Protein AF-A0A3M2DAP9-F1 (afdb_monomer_lite)

Sequence (60 aa):
MLLVEFRAKTVRDAGCKIKRDPLPGNPAHALIYGNHANGGLSSAQAQKIARKSRILMFER

pLDDT: mean 82.24, std 12.77, range [42.75, 92.12]

Secondary structure (DSSP, 8-state):
-EEEE--HHHHHHTT-EEEE--BTTBTT-EEEE-SSTTSPPPHHHHHHHHTTPEEEE---

Foldseek 3Di:
DKDKDADPVLLVVLVWDKAQDQDVVRNRDIDIADDDPVRDHDPSSVVSRVVGIDIDDDDD

Structure (mmCIF, N/CA/C/O backbone):
data_AF-A0A3M2DAP9-F1
#
_entry.id   AF-A0A3M2DAP9-F1
#
loop_
_atom_site.group_PDB
_atom_site.id
_atom_site.type_symbol
_atom_site.label_atom_id
_atom_site.labe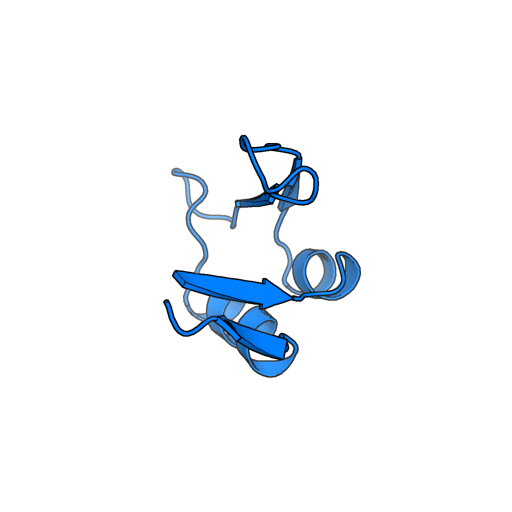l_alt_id
_atom_site.label_comp_id
_atom_site.label_asym_id
_atom_site.label_entity_id
_atom_site.label_seq_id
_atom_site.pdbx_PDB_ins_code
_atom_site.Cartn_x
_atom_site.Cartn_y
_atom_site.Cartn_z
_atom_site.occupancy
_atom_site.B_iso_or_equiv
_atom_site.auth_seq_id
_atom_site.auth_comp_id
_atom_site.auth_asym_id
_atom_site.auth_atom_id
_atom_site.pdbx_PDB_model_num
ATOM 1 N N . MET A 1 1 ? 17.894 -5.696 5.259 1.00 53.47 1 MET A N 1
ATOM 2 C CA . MET A 1 1 ? 16.847 -4.886 4.578 1.00 53.47 1 MET A CA 1
ATOM 3 C C . MET A 1 1 ? 15.505 -5.356 5.114 1.00 53.47 1 MET A C 1
ATOM 5 O O . MET A 1 1 ? 15.333 -6.563 5.220 1.00 53.47 1 MET A O 1
ATOM 9 N N . LEU A 1 2 ? 14.599 -4.456 5.509 1.00 61.72 2 LEU A N 1
ATOM 10 C CA . LEU A 1 2 ? 13.287 -4.858 6.029 1.00 61.72 2 LEU A CA 1
ATOM 11 C C . LEU A 1 2 ? 12.297 -4.945 4.866 1.00 61.72 2 LEU A C 1
ATOM 13 O O . LEU A 1 2 ? 11.977 -3.922 4.262 1.00 61.72 2 LEU A O 1
ATOM 17 N N . LEU A 1 3 ? 11.827 -6.148 4.549 1.00 67.75 3 LEU A N 1
ATOM 18 C CA . LEU A 1 3 ? 10.728 -6.339 3.609 1.00 67.75 3 LEU A CA 1
ATOM 19 C C . LEU A 1 3 ? 9.479 -6.705 4.406 1.00 67.75 3 LEU A C 1
ATOM 21 O O . LEU A 1 3 ? 9.519 -7.502 5.340 1.00 67.75 3 LEU A O 1
ATOM 25 N N . VAL A 1 4 ? 8.356 -6.091 4.058 1.00 71.81 4 VAL A N 1
ATOM 26 C CA . VAL A 1 4 ? 7.076 -6.381 4.700 1.00 71.81 4 VAL A CA 1
ATOM 27 C C . VAL A 1 4 ? 6.211 -7.099 3.685 1.00 71.81 4 VAL A C 1
ATOM 29 O O . VAL A 1 4 ? 5.886 -6.539 2.640 1.00 71.81 4 VAL A O 1
ATOM 32 N N . GLU A 1 5 ? 5.829 -8.332 3.998 1.00 76.50 5 GLU A N 1
ATOM 33 C CA . GLU A 1 5 ? 4.865 -9.070 3.199 1.00 76.50 5 GLU A CA 1
ATOM 34 C C . GLU A 1 5 ? 3.455 -8.754 3.698 1.00 76.50 5 GLU A C 1
ATOM 36 O O . GLU A 1 5 ? 3.118 -8.902 4.879 1.00 76.50 5 GLU A O 1
ATOM 41 N N . PHE A 1 6 ? 2.604 -8.317 2.779 1.00 76.69 6 PHE A N 1
ATOM 42 C CA . PHE A 1 6 ? 1.205 -8.048 3.059 1.00 76.69 6 PHE A CA 1
ATOM 43 C C . PHE A 1 6 ? 0.337 -8.514 1.900 1.00 76.69 6 PHE A C 1
ATOM 45 O O . PHE A 1 6 ? 0.693 -8.431 0.726 1.00 76.69 6 PHE A O 1
ATOM 52 N N . ARG A 1 7 ? -0.878 -8.953 2.230 1.00 83.19 7 ARG A N 1
ATOM 53 C CA . ARG A 1 7 ? -1.915 -9.164 1.220 1.00 83.19 7 ARG A CA 1
ATOM 54 C C . ARG A 1 7 ? -2.413 -7.805 0.742 1.00 83.19 7 ARG A C 1
ATOM 56 O O . ARG A 1 7 ? -2.742 -6.949 1.560 1.00 83.19 7 ARG A O 1
ATOM 63 N N . ALA A 1 8 ? -2.589 -7.634 -0.568 1.00 85.00 8 ALA A N 1
ATOM 64 C CA . ALA A 1 8 ? -3.132 -6.393 -1.131 1.00 85.00 8 ALA A CA 1
ATOM 65 C C . ALA A 1 8 ? -4.490 -5.998 -0.512 1.00 85.00 8 ALA A C 1
ATOM 67 O O . ALA A 1 8 ? -4.771 -4.816 -0.321 1.00 85.00 8 ALA A O 1
ATOM 68 N N . LYS A 1 9 ? -5.312 -6.990 -0.136 1.00 88.50 9 LYS A N 1
ATOM 69 C CA . LYS A 1 9 ? -6.579 -6.778 0.579 1.00 88.50 9 LYS A CA 1
ATOM 70 C C . LYS A 1 9 ? -6.389 -6.044 1.912 1.00 88.50 9 LYS A C 1
ATOM 72 O O . LYS A 1 9 ? -7.129 -5.113 2.176 1.00 88.50 9 LYS A O 1
ATOM 77 N N . THR A 1 10 ? -5.365 -6.381 2.701 1.00 88.31 10 THR A N 1
ATOM 78 C CA . THR A 1 10 ? -5.067 -5.712 3.981 1.00 88.31 10 THR A CA 1
ATOM 79 C C . THR A 1 10 ? -4.879 -4.206 3.810 1.00 88.31 10 THR A C 1
ATOM 81 O O . THR A 1 10 ? -5.395 -3.420 4.601 1.00 88.31 10 THR A O 1
ATOM 84 N N . VAL A 1 11 ? -4.158 -3.804 2.763 1.00 88.44 11 VAL A N 1
ATOM 85 C CA . VAL A 1 11 ? -3.885 -2.393 2.462 1.00 88.44 11 VAL A CA 1
ATOM 86 C C . VAL A 1 11 ? -5.154 -1.680 1.991 1.00 88.44 11 VAL A C 1
ATOM 88 O O . VAL A 1 11 ? -5.431 -0.569 2.436 1.00 88.44 11 VAL A O 1
ATOM 91 N N . ARG A 1 12 ? -5.966 -2.335 1.151 1.00 90.06 12 ARG A N 1
ATOM 92 C CA . ARG A 1 12 ? -7.254 -1.790 0.687 1.00 90.06 12 ARG A CA 1
ATOM 93 C C . ARG A 1 12 ? -8.268 -1.651 1.823 1.00 90.06 12 ARG A C 1
ATOM 95 O O . ARG A 1 12 ? -8.905 -0.611 1.928 1.00 90.06 12 ARG A O 1
ATOM 102 N N . ASP A 1 13 ? -8.356 -2.636 2.716 1.00 91.19 13 ASP A N 1
ATOM 103 C CA . ASP A 1 13 ? -9.221 -2.604 3.906 1.00 91.19 13 ASP A CA 1
ATOM 104 C C . ASP A 1 13 ? -8.793 -1.497 4.893 1.00 91.19 13 ASP A C 1
ATOM 106 O O . ASP A 1 13 ? -9.606 -0.975 5.657 1.00 91.19 13 ASP A O 1
ATOM 110 N N . ALA A 1 14 ? -7.511 -1.113 4.883 1.00 89.75 14 ALA A N 1
ATOM 111 C CA . ALA A 1 14 ? -7.010 0.043 5.625 1.00 89.75 14 ALA A CA 1
ATOM 112 C C . ALA A 1 14 ? -7.358 1.389 4.953 1.00 89.75 14 ALA A C 1
ATOM 114 O O . ALA A 1 14 ? -7.085 2.440 5.531 1.00 89.75 14 ALA A O 1
ATOM 115 N N . GLY A 1 15 ? -7.978 1.375 3.769 1.00 90.62 15 GLY A N 1
ATOM 116 C CA . GLY A 1 15 ? -8.311 2.566 2.987 1.00 90.62 15 GLY A CA 1
ATOM 117 C C . GLY A 1 15 ? -7.129 3.138 2.205 1.00 90.62 15 GLY A C 1
ATOM 118 O O . GLY A 1 15 ? -7.172 4.301 1.825 1.00 90.62 15 GLY A O 1
ATOM 119 N N . CYS A 1 16 ? -6.066 2.358 2.000 1.00 92.12 16 CYS A N 1
ATOM 120 C CA . CYS A 1 16 ? -4.884 2.777 1.253 1.00 92.12 16 CYS A CA 1
ATOM 121 C C . CYS A 1 16 ? -4.935 2.295 -0.205 1.00 92.12 16 CYS A C 1
ATOM 123 O O . CYS A 1 16 ? -5.668 1.367 -0.567 1.00 92.12 16 CYS A O 1
ATOM 125 N N . LYS A 1 17 ? -4.092 2.894 -1.047 1.00 91.38 17 LYS A N 1
ATOM 126 C CA . LYS A 1 17 ? -3.874 2.506 -2.447 1.00 91.38 17 LYS A CA 1
ATOM 127 C C . LYS A 1 17 ? -2.521 1.814 -2.598 1.00 91.38 17 LYS A C 1
ATOM 129 O O . LYS A 1 17 ? -1.607 2.057 -1.816 1.00 91.38 17 LYS A O 1
ATOM 134 N N . ILE A 1 18 ? -2.391 0.969 -3.620 1.00 91.12 18 ILE A N 1
ATOM 135 C CA . ILE A 1 18 ? -1.140 0.278 -3.963 1.00 91.12 18 ILE A CA 1
ATOM 136 C C . ILE A 1 18 ? -0.753 0.658 -5.390 1.00 91.12 18 ILE A C 1
ATOM 138 O O . ILE A 1 18 ? -1.596 0.579 -6.286 1.00 91.12 18 ILE A O 1
ATOM 142 N N . LYS A 1 19 ? 0.515 1.010 -5.607 1.00 90.62 19 LYS A N 1
ATOM 143 C CA . LYS A 1 19 ? 1.109 1.167 -6.940 1.00 90.62 19 LYS A CA 1
ATOM 144 C C . LYS A 1 19 ? 2.233 0.158 -7.102 1.00 90.62 19 LYS A C 1
ATOM 146 O O . LYS A 1 19 ? 3.089 0.041 -6.232 1.00 90.62 19 LYS A O 1
ATOM 151 N N . ARG A 1 20 ? 2.233 -0.560 -8.221 1.00 90.62 20 ARG A N 1
ATOM 152 C CA . ARG A 1 20 ? 3.348 -1.434 -8.586 1.00 90.62 20 ARG A CA 1
ATOM 153 C C . ARG A 1 20 ? 4.568 -0.570 -8.914 1.00 90.62 20 ARG A C 1
ATOM 155 O O . ARG A 1 20 ? 4.430 0.388 -9.672 1.00 90.62 20 ARG A O 1
ATOM 162 N N . ASP A 1 21 ? 5.715 -0.910 -8.342 1.00 91.06 21 ASP A N 1
ATOM 163 C CA . ASP A 1 21 ? 6.950 -0.131 -8.463 1.00 91.06 21 ASP A CA 1
ATOM 164 C C . ASP A 1 21 ? 8.154 -1.085 -8.445 1.00 91.06 21 ASP A C 1
ATOM 166 O O . ASP A 1 21 ? 8.863 -1.168 -7.453 1.00 91.06 21 ASP A O 1
ATOM 170 N N . PRO A 1 22 ? 8.330 -1.931 -9.469 1.00 90.00 22 PRO A N 1
ATOM 171 C CA . PRO A 1 22 ? 9.316 -3.005 -9.419 1.00 90.00 22 PRO A CA 1
ATOM 172 C C . PRO A 1 22 ? 10.742 -2.440 -9.326 1.00 90.00 22 PRO A C 1
ATOM 174 O O . PRO A 1 22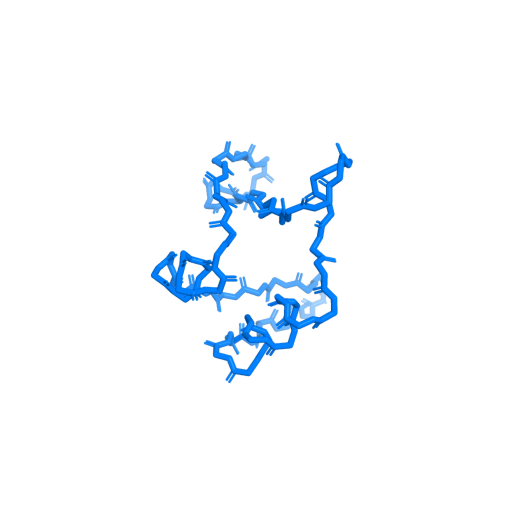 ? 11.099 -1.530 -10.072 1.00 90.00 22 PRO A O 1
ATOM 177 N N . LEU A 1 23 ? 11.571 -3.018 -8.452 1.00 88.19 23 LEU A N 1
ATOM 178 C CA . LEU A 1 23 ? 12.982 -2.649 -8.295 1.00 88.19 23 LEU A CA 1
ATOM 179 C C . LEU A 1 23 ? 13.903 -3.751 -8.848 1.00 88.19 23 LEU A C 1
ATOM 181 O O . LEU A 1 23 ? 13.508 -4.924 -8.853 1.00 88.19 23 LEU A O 1
ATOM 185 N N . PRO A 1 24 ? 15.145 -3.427 -9.266 1.00 89.62 24 PRO A N 1
ATOM 186 C CA . PRO A 1 24 ? 16.151 -4.440 -9.581 1.00 89.62 24 PRO A CA 1
ATOM 187 C C . PRO A 1 24 ? 16.335 -5.410 -8.403 1.00 89.62 24 PRO A C 1
ATOM 189 O O . PRO A 1 24 ? 16.543 -4.986 -7.270 1.00 89.62 24 PRO A O 1
ATOM 192 N N . GLY A 1 25 ?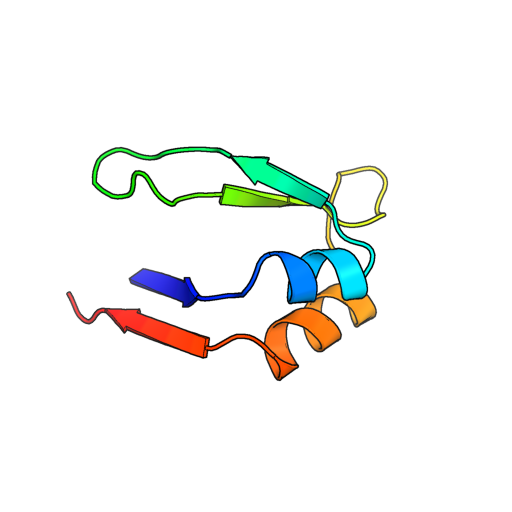 16.204 -6.716 -8.652 1.00 87.69 25 GLY A N 1
ATOM 193 C CA . GLY A 1 25 ? 16.272 -7.748 -7.608 1.00 87.69 25 GLY A CA 1
ATOM 194 C C . GLY A 1 25 ? 15.001 -7.920 -6.760 1.00 87.69 25 GLY A C 1
ATOM 195 O O . GLY A 1 25 ? 14.940 -8.850 -5.962 1.00 87.69 25 GLY A O 1
ATOM 196 N N . ASN A 1 26 ? 13.964 -7.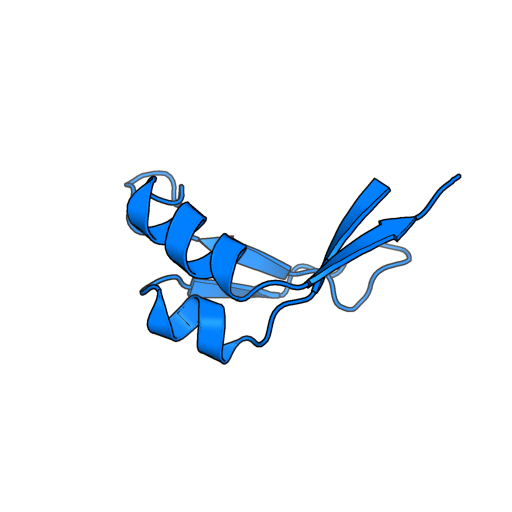093 -6.949 1.00 83.06 26 ASN A N 1
ATOM 197 C CA . ASN A 1 26 ? 12.653 -7.274 -6.315 1.00 83.06 26 ASN A CA 1
ATOM 198 C C . ASN A 1 26 ? 11.491 -6.879 -7.259 1.00 83.06 26 ASN A C 1
ATOM 200 O O . ASN A 1 26 ? 10.915 -5.790 -7.136 1.00 83.06 26 ASN A O 1
ATOM 204 N N . PRO A 1 27 ? 11.085 -7.778 -8.179 1.00 87.25 27 PRO A N 1
ATOM 205 C CA . PRO A 1 27 ? 9.982 -7.535 -9.117 1.00 87.25 27 PRO A CA 1
ATOM 206 C C . PRO A 1 27 ? 8.609 -7.364 -8.449 1.00 87.25 27 PRO A C 1
ATOM 208 O O . PRO A 1 27 ? 7.669 -6.872 -9.081 1.00 87.25 27 PRO A O 1
ATOM 211 N N . ALA A 1 28 ? 8.484 -7.805 -7.194 1.00 84.94 28 ALA A N 1
ATOM 212 C CA . ALA A 1 28 ? 7.266 -7.722 -6.397 1.00 84.94 28 ALA A CA 1
ATOM 213 C C . ALA A 1 28 ? 7.150 -6.404 -5.611 1.00 84.94 28 ALA A C 1
ATOM 215 O O . ALA A 1 28 ? 6.146 -6.197 -4.928 1.00 84.94 28 ALA A O 1
ATOM 216 N N . HIS A 1 29 ? 8.146 -5.513 -5.700 1.00 87.38 29 HIS A N 1
ATOM 217 C CA . HIS A 1 29 ? 8.114 -4.235 -5.000 1.00 87.38 29 HIS A CA 1
ATOM 218 C C . HIS A 1 29 ? 6.901 -3.383 -5.414 1.00 87.38 29 HIS A C 1
ATOM 220 O O . HIS A 1 29 ? 6.490 -3.316 -6.581 1.00 87.38 29 HIS A O 1
ATOM 226 N N . ALA A 1 30 ? 6.296 -2.754 -4.410 1.00 88.50 30 ALA A N 1
ATOM 227 C CA . ALA A 1 30 ? 5.120 -1.921 -4.556 1.00 88.50 30 ALA A CA 1
ATOM 228 C C . ALA A 1 30 ? 5.103 -0.839 -3.476 1.00 88.50 30 ALA A C 1
ATOM 230 O O . ALA A 1 30 ? 5.507 -1.068 -2.336 1.00 88.50 30 ALA A O 1
ATOM 231 N N . LEU A 1 31 ? 4.566 0.321 -3.835 1.00 89.38 31 LEU A N 1
ATOM 232 C CA . LEU A 1 31 ? 4.389 1.463 -2.949 1.00 89.38 31 LEU A CA 1
ATOM 233 C C . LEU A 1 31 ? 2.958 1.499 -2.408 1.00 89.38 31 LEU A C 1
ATOM 235 O O . LEU A 1 31 ? 1.995 1.226 -3.134 1.00 89.38 31 LEU A O 1
ATOM 239 N N . ILE A 1 32 ? 2.821 1.872 -1.137 1.00 89.62 32 ILE A N 1
ATOM 240 C CA . ILE A 1 32 ? 1.531 2.098 -0.480 1.00 89.62 32 ILE A CA 1
ATOM 241 C C . ILE A 1 32 ? 1.321 3.602 -0.322 1.00 89.62 32 ILE A C 1
ATOM 243 O O . ILE A 1 32 ? 2.196 4.294 0.192 1.00 89.62 32 ILE A O 1
ATOM 247 N N . TYR A 1 33 ? 0.137 4.081 -0.699 1.00 91.81 33 TYR A N 1
ATOM 248 C CA . TYR A 1 33 ? -0.272 5.476 -0.536 1.00 91.81 33 TYR A CA 1
ATOM 249 C C . TYR A 1 33 ? -1.463 5.554 0.413 1.00 91.81 33 TYR A C 1
ATOM 251 O O . TYR A 1 33 ? -2.447 4.826 0.240 1.00 91.81 33 TYR A O 1
ATOM 259 N N . GLY A 1 34 ? -1.367 6.428 1.408 1.00 90.44 34 GLY A N 1
ATOM 260 C CA . GLY A 1 34 ? -2.460 6.756 2.314 1.00 90.44 34 GLY A CA 1
ATOM 261 C C . GLY A 1 34 ? -3.255 7.977 1.862 1.00 90.44 34 GLY A C 1
ATOM 262 O O . GLY A 1 34 ? -3.200 8.389 0.704 1.00 90.44 34 GLY A O 1
ATOM 263 N N . ASN A 1 35 ? -4.014 8.545 2.798 1.00 87.06 35 ASN A N 1
ATOM 264 C CA . ASN A 1 35 ? -4.992 9.598 2.500 1.00 87.06 35 ASN A CA 1
ATOM 265 C C . ASN A 1 35 ? -4.457 11.021 2.702 1.00 87.06 35 ASN A C 1
ATOM 267 O O . ASN A 1 35 ? -5.188 11.979 2.464 1.00 87.06 35 ASN A O 1
ATOM 271 N N . HIS A 1 36 ? -3.218 11.181 3.170 1.00 88.94 36 HIS A N 1
ATOM 272 C CA . HIS A 1 36 ? -2.632 12.510 3.320 1.00 88.94 36 HIS A CA 1
ATOM 273 C C . HIS A 1 36 ? -2.393 13.158 1.950 1.00 88.94 36 HIS A C 1
ATOM 275 O O . HIS A 1 36 ? -2.202 12.466 0.951 1.00 88.94 36 HIS A O 1
ATOM 281 N N . ALA A 1 37 ? -2.350 14.494 1.909 1.00 85.94 37 ALA A N 1
ATOM 282 C CA . ALA A 1 37 ? -2.143 15.259 0.674 1.00 85.94 37 ALA A CA 1
ATOM 283 C C . ALA A 1 37 ? -0.842 14.885 -0.068 1.00 85.94 37 ALA A C 1
ATOM 285 O O . ALA A 1 37 ? -0.782 14.955 -1.290 1.00 85.94 37 ALA A O 1
ATOM 286 N N . ASN A 1 38 ? 0.181 14.428 0.659 1.00 88.75 38 ASN A N 1
ATOM 287 C CA . ASN A 1 38 ? 1.448 13.938 0.109 1.00 88.75 38 ASN A CA 1
ATOM 288 C C . ASN A 1 38 ? 1.456 12.422 -0.189 1.00 88.75 38 ASN A C 1
ATOM 290 O O . ASN A 1 38 ? 2.511 11.858 -0.466 1.00 88.75 38 ASN A O 1
ATOM 294 N N . GLY A 1 39 ? 0.315 11.738 -0.073 1.00 85.88 39 GLY A N 1
ATOM 295 C CA . GLY A 1 39 ? 0.210 10.283 -0.207 1.00 85.88 39 GLY A CA 1
ATOM 296 C C . GLY A 1 39 ? 0.718 9.495 1.005 1.00 85.88 39 GLY A C 1
ATOM 297 O O . GLY A 1 39 ? 0.753 8.266 0.954 1.00 85.88 39 GLY A O 1
ATOM 298 N N . GLY A 1 40 ? 1.094 10.164 2.098 1.00 90.00 40 GLY A N 1
ATOM 299 C CA . GLY A 1 40 ? 1.505 9.523 3.343 1.00 90.00 40 GLY A CA 1
ATOM 300 C C . GLY A 1 40 ? 0.371 8.745 4.018 1.00 90.00 40 GLY A C 1
ATOM 301 O O . GLY A 1 40 ? -0.814 9.056 3.862 1.00 90.00 40 GLY A O 1
ATOM 302 N N . LEU A 1 41 ? 0.743 7.720 4.785 1.00 90.06 41 LEU A N 1
ATOM 303 C CA . LEU A 1 41 ? -0.187 6.968 5.623 1.00 90.06 41 LEU A CA 1
ATOM 304 C C . LEU A 1 41 ? -0.493 7.755 6.896 1.00 90.06 41 LEU A C 1
ATOM 306 O O . LEU A 1 41 ? 0.418 8.276 7.536 1.00 90.06 41 LEU A O 1
ATOM 310 N N . SER A 1 42 ? -1.759 7.764 7.311 1.00 91.56 42 SER A N 1
ATOM 311 C CA . SER A 1 42 ? -2.096 8.196 8.668 1.00 91.56 42 SER A CA 1
ATOM 312 C C . SER A 1 42 ? -1.635 7.163 9.698 1.00 91.56 42 SER A C 1
ATOM 314 O O . SER A 1 42 ? -1.496 5.975 9.386 1.00 91.56 42 SER A O 1
ATOM 316 N N . SER A 1 43 ? -1.471 7.573 10.959 1.00 89.56 43 SER A N 1
ATOM 317 C CA . SER A 1 43 ? -1.109 6.653 12.050 1.00 89.56 43 SER A CA 1
ATOM 318 C C . SER A 1 43 ? -2.087 5.477 12.166 1.00 89.56 43 SER A C 1
ATOM 320 O O . SER A 1 43 ? -1.675 4.336 12.371 1.00 89.56 43 SER A O 1
ATOM 322 N N . ALA A 1 44 ? -3.384 5.725 11.955 1.00 89.88 44 ALA A N 1
ATOM 323 C CA . ALA A 1 44 ? -4.407 4.681 11.957 1.00 89.88 44 ALA A CA 1
ATOM 324 C C . ALA A 1 44 ? -4.255 3.705 10.774 1.00 89.88 44 ALA A C 1
ATOM 326 O O . ALA A 1 44 ? -4.424 2.496 10.949 1.00 89.88 44 ALA A O 1
ATOM 327 N N . GLN A 1 45 ? -3.916 4.202 9.577 1.00 90.25 45 GLN A N 1
ATOM 328 C CA . GLN A 1 45 ? -3.641 3.365 8.402 1.00 90.25 45 GLN A CA 1
ATOM 329 C C . GLN A 1 45 ? -2.398 2.495 8.622 1.00 90.25 45 GLN A C 1
ATOM 331 O O . GLN A 1 45 ? -2.451 1.280 8.414 1.00 90.25 45 GLN A O 1
ATOM 336 N N . ALA A 1 46 ? -1.312 3.096 9.112 1.00 88.06 46 ALA A N 1
ATOM 3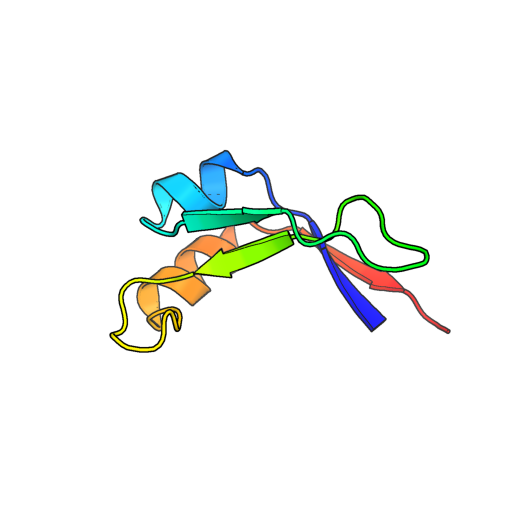37 C CA . ALA A 1 46 ? -0.063 2.400 9.401 1.00 88.06 46 ALA A CA 1
ATOM 338 C C . ALA A 1 46 ? -0.264 1.280 10.434 1.00 88.06 46 ALA A C 1
ATOM 340 O O . ALA A 1 46 ? 0.160 0.149 10.205 1.00 88.06 46 ALA A O 1
ATOM 341 N N . GLN A 1 47 ? -0.991 1.549 11.525 1.00 88.25 47 GLN A N 1
ATOM 342 C CA . GLN A 1 47 ? -1.289 0.538 12.544 1.00 88.25 47 GLN A CA 1
ATOM 343 C C . GLN A 1 47 ? -2.156 -0.612 12.013 1.00 88.25 47 GLN A C 1
ATOM 345 O O . GLN A 1 47 ? -1.888 -1.773 12.326 1.00 88.25 47 GLN A O 1
ATOM 350 N N . LYS A 1 48 ? -3.185 -0.324 11.201 1.00 88.75 48 LYS A N 1
ATOM 351 C CA . LYS A 1 48 ? -4.041 -1.366 10.602 1.00 88.75 48 LYS A CA 1
ATOM 352 C C . LYS A 1 48 ? -3.254 -2.300 9.687 1.00 88.75 48 LYS A C 1
ATOM 354 O O . LYS A 1 48 ? -3.496 -3.507 9.709 1.00 88.75 48 LYS A O 1
ATOM 359 N N . ILE A 1 49 ? -2.328 -1.746 8.905 1.00 86.12 49 ILE A N 1
ATOM 360 C CA . ILE A 1 49 ? -1.452 -2.525 8.028 1.00 86.12 49 ILE A CA 1
ATOM 361 C C . ILE A 1 49 ? -0.471 -3.334 8.879 1.00 86.12 49 ILE A C 1
ATOM 363 O O . ILE A 1 49 ? -0.445 -4.553 8.755 1.00 86.12 49 ILE A O 1
ATOM 367 N N . ALA A 1 50 ? 0.239 -2.699 9.817 1.00 83.81 50 ALA A N 1
ATOM 368 C CA . ALA A 1 50 ? 1.240 -3.356 10.661 1.00 83.81 50 ALA A CA 1
ATOM 369 C C . ALA A 1 50 ? 0.687 -4.569 11.430 1.00 83.81 50 ALA A C 1
ATOM 371 O O . ALA A 1 50 ? 1.317 -5.620 11.439 1.00 83.81 50 ALA A O 1
ATOM 372 N N . ARG A 1 51 ? -0.523 -4.472 12.000 1.00 83.94 51 ARG A N 1
ATOM 373 C CA . ARG A 1 51 ? -1.171 -5.583 12.732 1.00 83.94 51 ARG A CA 1
ATOM 374 C C . ARG A 1 51 ? -1.454 -6.823 11.877 1.00 83.94 51 ARG A C 1
ATOM 376 O O . ARG A 1 51 ? -1.676 -7.897 12.425 1.00 83.94 51 ARG A O 1
ATOM 383 N N . LYS A 1 52 ? -1.527 -6.668 10.555 1.00 79.56 52 LYS A N 1
ATOM 384 C CA . LYS A 1 52 ? -1.901 -7.724 9.602 1.00 79.56 52 LYS A CA 1
ATOM 385 C C . LYS A 1 52 ? -0.7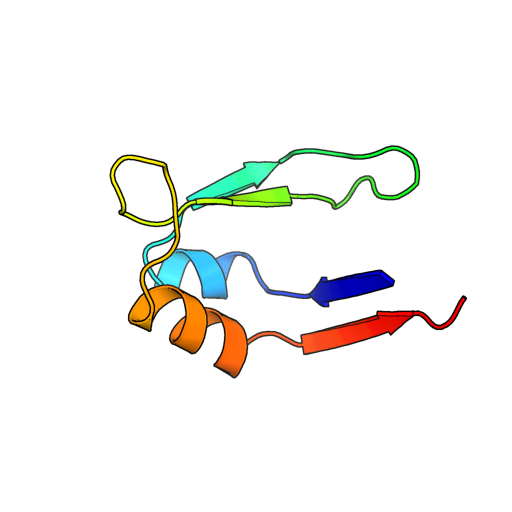68 -8.087 8.637 1.00 79.56 52 LYS A C 1
ATOM 387 O O . LYS A 1 52 ? -0.962 -8.954 7.784 1.00 79.56 52 LYS A O 1
ATOM 392 N N . SER A 1 53 ? 0.372 -7.413 8.741 1.00 77.44 53 SER A N 1
ATOM 393 C CA . SER A 1 53 ? 1.545 -7.651 7.910 1.00 77.44 53 SER A CA 1
ATOM 394 C C . SER A 1 53 ? 2.478 -8.665 8.560 1.00 77.44 53 SER A C 1
ATOM 396 O O . SER A 1 53 ? 2.620 -8.698 9.782 1.00 77.44 53 SER A O 1
ATOM 398 N N . ARG A 1 54 ? 3.152 -9.468 7.736 1.00 74.19 54 ARG A N 1
ATOM 399 C CA . ARG A 1 54 ? 4.278 -10.296 8.174 1.00 74.19 54 ARG A CA 1
ATOM 400 C C . ARG A 1 54 ? 5.570 -9.543 7.893 1.00 74.19 54 ARG A C 1
ATOM 402 O O . ARG A 1 54 ? 5.811 -9.102 6.772 1.00 74.19 54 ARG A O 1
ATOM 409 N N . ILE A 1 55 ? 6.384 -9.369 8.925 1.00 65.38 55 ILE A N 1
ATOM 410 C CA . ILE A 1 55 ? 7.710 -8.770 8.790 1.00 65.38 55 ILE A CA 1
ATOM 411 C C . ILE A 1 55 ? 8.668 -9.877 8.346 1.00 65.38 55 ILE A C 1
ATOM 413 O O . ILE A 1 55 ? 8.801 -10.881 9.042 1.00 65.38 55 ILE A O 1
ATOM 417 N N . LEU A 1 56 ? 9.321 -9.694 7.198 1.00 52.34 56 LEU A N 1
ATOM 418 C CA . LEU A 1 56 ? 10.398 -10.554 6.719 1.00 52.34 56 LEU A CA 1
ATOM 419 C C . LEU A 1 56 ? 11.723 -9.801 6.898 1.00 52.34 56 LEU A C 1
ATOM 421 O O . LEU A 1 56 ? 12.016 -8.827 6.197 1.00 52.34 56 LEU A O 1
ATOM 425 N N . MET A 1 57 ? 12.519 -10.232 7.875 1.00 48.25 57 MET A N 1
ATOM 426 C CA . MET A 1 57 ? 13.888 -9.750 8.045 1.00 48.25 57 MET A CA 1
ATOM 427 C C . MET A 1 57 ? 14.830 -10.587 7.186 1.00 48.25 57 MET A C 1
ATOM 429 O O . MET A 1 57 ? 14.898 -11.800 7.344 1.00 48.25 57 MET A O 1
ATOM 433 N N . PHE A 1 58 ? 15.573 -9.918 6.308 1.00 51.81 58 PHE A N 1
ATOM 434 C CA . PHE A 1 58 ? 16.739 -10.498 5.652 1.00 51.81 58 PHE A CA 1
ATOM 435 C C . PHE A 1 58 ? 17.986 -9.924 6.323 1.00 51.81 58 PHE A C 1
ATOM 437 O O . PHE A 1 58 ? 18.236 -8.708 6.238 1.00 51.81 58 PHE A O 1
ATOM 444 N N . GLU A 1 59 ? 18.721 -10.795 7.017 1.00 42.75 59 GLU A N 1
ATOM 445 C CA . GLU A 1 59 ? 20.109 -10.541 7.403 1.00 42.75 59 GLU A CA 1
ATOM 446 C C . GLU A 1 59 ? 20.963 -10.464 6.129 1.00 42.75 59 GLU A C 1
ATOM 448 O O . GLU A 1 59 ? 20.627 -11.074 5.111 1.00 42.75 59 GLU A O 1
ATOM 453 N N . ARG A 1 60 ? 21.971 -9.590 6.149 1.00 48.03 60 ARG A N 1
ATOM 454 C CA . ARG A 1 60 ? 22.893 -9.412 5.022 1.00 48.03 60 ARG A CA 1
ATOM 455 C C . ARG A 1 60 ? 23.871 -10.569 4.946 1.00 48.03 60 ARG A C 1
ATOM 457 O O . ARG A 1 60 ? 24.320 -10.990 6.031 1.00 48.03 60 ARG A O 1
#

Radius of gyration: 11.93 Å; chains: 1; bounding box: 32×26×22 Å